Protein AF-A0A9D8UIG3-F1 (afdb_monomer_lite)

Sequence (72 aa):
MSDNYLPKRYREYLGLGAEIAATLAIPIALGYIVDLYLESSPWGLLSGAVVGIAFFFFSIFRIAKKLDNNKE

Structure (mmCIF, N/CA/C/O backbone):
data_AF-A0A9D8UIG3-F1
#
_entry.id   AF-A0A9D8UIG3-F1
#
loop_
_atom_site.group_PDB
_atom_site.id
_atom_site.type_symbol
_atom_site.label_atom_id
_atom_site.label_alt_id
_atom_site.label_comp_id
_atom_site.label_asym_id
_atom_site.label_entity_id
_atom_site.label_seq_id
_atom_site.pdbx_PDB_ins_code
_atom_site.Cartn_x
_atom_site.Cartn_y
_atom_site.Cartn_z
_atom_site.occupancy
_atom_site.B_iso_or_equiv
_atom_site.auth_seq_id
_atom_site.auth_comp_id
_atom_site.auth_asym_id
_atom_site.auth_atom_id
_atom_site.pdbx_PDB_model_num
ATOM 1 N N . MET A 1 1 ? 4.248 23.124 16.781 1.00 50.94 1 MET A N 1
ATOM 2 C CA . MET A 1 1 ? 3.073 23.789 17.383 1.00 50.94 1 MET A CA 1
ATOM 3 C C . MET A 1 1 ? 1.872 23.592 16.451 1.00 50.94 1 MET A C 1
ATOM 5 O O . MET A 1 1 ? 1.633 24.429 15.597 1.00 50.94 1 MET A O 1
ATOM 9 N N . SER A 1 2 ? 1.174 22.453 16.520 1.00 53.25 2 SER A N 1
ATOM 10 C CA . SER A 1 2 ? -0.054 22.200 15.724 1.00 53.25 2 SER A CA 1
ATOM 11 C C . SER A 1 2 ? -1.047 21.267 16.433 1.00 53.25 2 SER A C 1
ATOM 13 O O . SER A 1 2 ? -1.980 20.742 15.826 1.00 53.25 2 SER A O 1
ATOM 15 N N . ASP A 1 3 ? -0.852 21.050 17.730 1.00 64.31 3 ASP A N 1
ATOM 16 C CA . ASP A 1 3 ? -1.674 20.145 18.518 1.00 64.31 3 ASP A CA 1
ATOM 17 C C . ASP A 1 3 ? -2.846 20.958 19.080 1.00 64.31 3 ASP A C 1
ATOM 19 O O . ASP A 1 3 ? -2.618 21.716 20.016 1.00 64.31 3 ASP A O 1
ATOM 23 N N . ASN A 1 4 ? -4.029 20.924 18.430 1.00 63.84 4 ASN A N 1
ATOM 24 C CA . ASN A 1 4 ? -5.370 21.126 19.045 1.00 63.84 4 ASN A CA 1
ATOM 25 C C . ASN A 1 4 ? -6.557 21.462 18.106 1.00 63.84 4 ASN A C 1
ATOM 27 O O . ASN A 1 4 ? -7.607 21.853 18.605 1.00 63.84 4 ASN A O 1
ATOM 31 N N . TYR A 1 5 ? -6.495 21.259 16.784 1.00 66.12 5 TYR A N 1
ATOM 32 C CA . TYR A 1 5 ? -7.685 21.510 15.934 1.00 66.12 5 TYR A CA 1
ATOM 33 C C . TYR A 1 5 ? -8.586 20.285 15.688 1.00 66.12 5 TYR A C 1
ATOM 35 O O . TYR A 1 5 ? -9.729 20.448 15.272 1.00 66.12 5 TYR A O 1
ATOM 43 N N . LEU A 1 6 ? -8.119 19.061 15.972 1.00 68.62 6 LEU A N 1
ATOM 44 C CA . LEU A 1 6 ? -8.881 17.830 15.715 1.00 68.62 6 LEU A CA 1
ATOM 45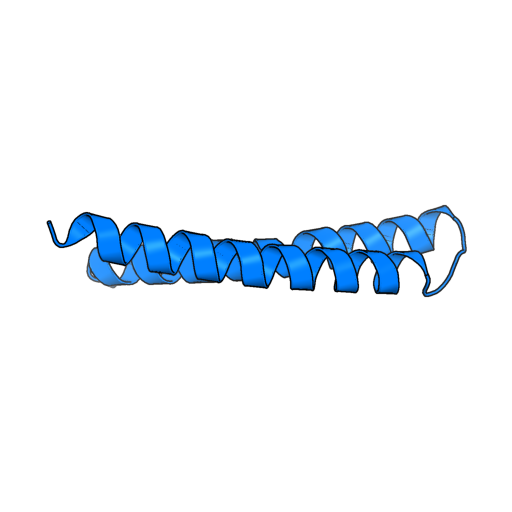 C C . LEU A 1 6 ? -9.233 17.092 17.019 1.00 68.62 6 LEU A C 1
ATOM 47 O O . LEU A 1 6 ? -8.312 16.689 17.750 1.00 68.62 6 LEU A O 1
ATOM 51 N N . PRO A 1 7 ? -10.535 16.861 17.296 1.00 75.50 7 PRO A N 1
ATOM 52 C CA . PRO A 1 7 ? -10.990 16.022 18.403 1.00 75.50 7 PRO A CA 1
ATOM 53 C C . PRO A 1 7 ? -10.295 14.653 18.372 1.00 75.50 7 PRO A C 1
ATOM 55 O O . PRO A 1 7 ? -10.091 14.101 17.292 1.00 75.50 7 PRO A O 1
ATOM 58 N N . LYS A 1 8 ? -9.950 14.072 19.532 1.00 76.75 8 LYS A N 1
ATOM 59 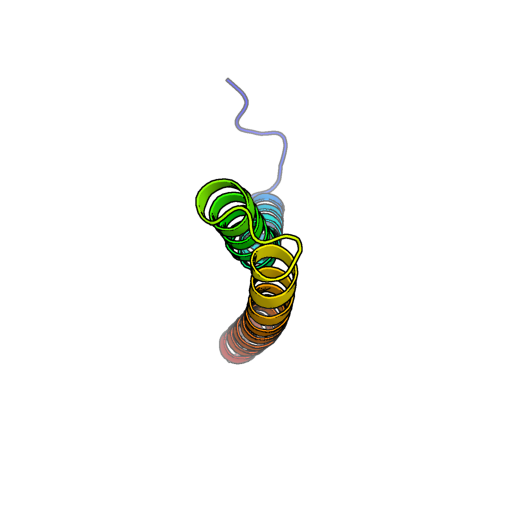C CA . LYS A 1 8 ? -9.199 12.794 19.618 1.00 76.75 8 LYS A CA 1
ATOM 60 C C . LYS A 1 8 ? -9.760 11.688 18.706 1.00 76.75 8 LYS A C 1
ATOM 62 O O . LYS A 1 8 ? -8.995 11.063 17.981 1.00 76.75 8 LYS A O 1
ATOM 67 N N . ARG A 1 9 ? -11.091 11.545 18.653 1.00 75.75 9 ARG A N 1
ATOM 68 C CA . ARG A 1 9 ? -11.812 10.601 17.774 1.00 75.75 9 ARG A CA 1
ATOM 69 C C . ARG A 1 9 ? -11.462 10.770 16.288 1.00 75.75 9 ARG A C 1
ATOM 71 O O . ARG A 1 9 ? -11.299 9.788 15.582 1.00 75.75 9 ARG A O 1
ATOM 78 N N . TYR A 1 10 ? -11.310 12.004 15.803 1.00 82.19 10 TYR A N 1
ATOM 79 C CA . TYR A 1 10 ? -10.980 12.272 14.397 1.00 82.19 10 TYR A CA 1
ATOM 80 C C . TYR A 1 10 ? -9.568 11.815 14.027 1.00 82.19 10 TYR A C 1
ATOM 82 O O . TYR A 1 10 ? -9.355 11.324 12.922 1.00 82.19 10 TYR A O 1
ATOM 90 N N . ARG A 1 11 ? -8.604 11.936 14.948 1.00 84.94 11 ARG A N 1
ATOM 91 C CA . ARG A 1 11 ? -7.229 11.471 14.708 1.00 84.94 11 ARG A CA 1
ATOM 92 C C . ARG A 1 11 ? -7.171 9.952 14.568 1.00 84.94 11 ARG A C 1
ATOM 94 O O . ARG A 1 11 ? -6.426 9.456 13.732 1.00 84.94 11 ARG A O 1
ATOM 101 N N . GLU A 1 12 ? -7.984 9.233 15.340 1.00 84.69 12 GLU A N 1
ATOM 102 C CA . GLU A 1 12 ? -8.109 7.775 15.233 1.00 84.69 12 GLU A CA 1
ATOM 103 C C . GLU A 1 12 ? -8.655 7.364 13.860 1.00 84.69 12 GLU A C 1
ATOM 105 O O . GLU A 1 12 ? -8.068 6.507 13.204 1.00 84.69 12 GLU A O 1
ATOM 110 N N . TYR A 1 13 ? -9.715 8.020 13.372 1.00 86.44 13 TYR A N 1
ATOM 111 C CA . TYR A 1 13 ? -10.256 7.741 12.035 1.00 86.44 13 TYR A CA 1
ATOM 112 C C . TYR A 1 13 ? -9.274 8.081 10.909 1.00 86.44 13 TYR A C 1
ATOM 114 O O . TYR A 1 13 ? -9.168 7.327 9.943 1.00 86.44 13 TYR A O 1
ATOM 122 N N . LEU A 1 14 ? -8.520 9.176 11.037 1.00 90.06 14 LEU A N 1
ATOM 123 C CA . LEU A 1 14 ? -7.465 9.523 10.082 1.00 90.06 14 LEU A CA 1
ATOM 124 C C . LEU A 1 14 ? -6.328 8.494 10.085 1.00 90.06 14 LEU A C 1
ATOM 126 O O . LEU A 1 14 ? -5.863 8.104 9.017 1.00 90.06 14 LEU A O 1
ATOM 130 N N . GLY A 1 15 ? -5.916 8.022 11.265 1.00 90.88 15 GLY A N 1
ATOM 131 C CA . GLY A 1 15 ? -4.919 6.959 11.399 1.00 90.88 15 GLY A CA 1
ATOM 132 C C . GLY A 1 15 ? -5.371 5.660 10.733 1.00 90.88 15 GLY A C 1
ATOM 133 O O . GLY A 1 15 ? -4.610 5.065 9.977 1.00 90.88 15 GLY A O 1
ATOM 134 N N . LEU A 1 16 ? -6.634 5.274 10.930 1.00 90.00 16 LEU A N 1
ATOM 135 C CA . LEU A 1 16 ? -7.225 4.108 10.268 1.00 90.00 16 LEU A CA 1
ATOM 136 C C . LEU A 1 16 ? -7.272 4.274 8.745 1.00 90.00 16 LEU A C 1
ATOM 138 O O . LEU A 1 16 ? -6.907 3.355 8.018 1.00 90.00 16 LEU A O 1
ATOM 142 N N . GLY A 1 17 ? -7.685 5.444 8.250 1.00 91.12 17 GLY A N 1
ATOM 143 C CA . GLY A 1 17 ? -7.688 5.734 6.815 1.00 91.12 17 GLY A CA 1
ATOM 144 C C . GLY A 1 17 ? -6.289 5.648 6.201 1.00 91.12 17 GLY A C 1
ATOM 145 O O . GLY A 1 17 ? -6.120 5.050 5.139 1.00 91.12 17 GLY A O 1
ATOM 146 N N . ALA A 1 18 ? -5.278 6.181 6.892 1.00 94.00 18 ALA A N 1
ATOM 147 C CA . ALA A 1 18 ? -3.883 6.092 6.470 1.00 94.00 18 ALA A CA 1
ATOM 148 C C . ALA A 1 18 ? -3.364 4.644 6.471 1.00 94.00 18 ALA A C 1
ATOM 150 O O . ALA A 1 18 ? -2.698 4.240 5.521 1.00 94.00 18 ALA A O 1
ATOM 151 N N . GLU A 1 19 ? -3.702 3.849 7.490 1.00 92.56 19 GLU A N 1
ATOM 152 C CA . GLU A 1 19 ? -3.337 2.428 7.569 1.00 92.56 19 GLU A CA 1
ATOM 153 C C . GLU A 1 19 ? -3.939 1.640 6.396 1.00 92.56 19 GLU A C 1
ATOM 155 O O . GLU A 1 19 ? -3.234 0.905 5.705 1.00 92.56 19 GLU A O 1
ATOM 160 N N . ILE A 1 20 ? -5.226 1.855 6.108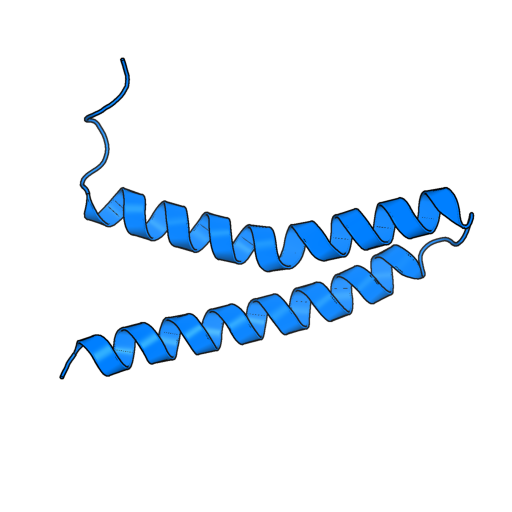 1.00 92.75 20 ILE A N 1
ATOM 161 C CA . ILE A 1 20 ? -5.916 1.221 4.982 1.00 92.75 20 ILE A CA 1
ATOM 162 C C . ILE A 1 20 ? -5.288 1.651 3.648 1.00 92.75 20 ILE A C 1
ATOM 164 O O . ILE A 1 20 ? -4.992 0.795 2.814 1.00 92.75 20 ILE A O 1
ATOM 168 N N . ALA A 1 21 ? -5.030 2.945 3.441 1.00 94.88 21 ALA A N 1
ATOM 169 C CA . ALA A 1 21 ? -4.391 3.431 2.219 1.00 94.88 21 ALA A CA 1
ATOM 170 C C . ALA A 1 21 ? -2.992 2.820 2.024 1.00 94.88 21 ALA A C 1
ATOM 172 O O . ALA A 1 21 ? -2.650 2.388 0.922 1.00 94.88 21 ALA A O 1
ATOM 173 N N . ALA A 1 22 ? -2.208 2.715 3.101 1.00 96.00 22 ALA A N 1
ATOM 174 C CA . ALA A 1 22 ? -0.884 2.104 3.080 1.00 96.00 22 ALA A CA 1
ATOM 175 C C . ALA A 1 22 ? -0.932 0.619 2.683 1.00 96.00 22 ALA A C 1
ATOM 177 O O . ALA A 1 22 ? -0.069 0.169 1.929 1.00 96.00 22 ALA A O 1
ATOM 178 N N . THR A 1 23 ? -1.957 -0.129 3.114 1.00 95.19 23 THR A N 1
ATOM 179 C CA . THR A 1 23 ? -2.102 -1.557 2.757 1.00 95.19 23 THR A CA 1
ATOM 180 C C . THR A 1 23 ? -2.241 -1.806 1.257 1.00 95.19 23 THR A C 1
ATOM 182 O O . THR A 1 23 ? -1.872 -2.880 0.787 1.00 95.19 23 THR A O 1
ATOM 185 N N . LEU A 1 24 ? -2.708 -0.808 0.503 1.00 95.81 24 LEU A N 1
ATOM 186 C CA . LEU A 1 24 ? -2.831 -0.868 -0.950 1.00 95.81 24 LEU A CA 1
ATOM 187 C C . LEU A 1 24 ? -1.638 -0.204 -1.653 1.00 95.81 24 LEU A C 1
ATOM 189 O O . LEU A 1 24 ? -1.065 -0.776 -2.577 1.00 95.81 24 LEU A O 1
ATOM 193 N N . ALA A 1 25 ? -1.227 0.981 -1.194 1.00 97.25 25 ALA A N 1
ATOM 194 C CA . ALA A 1 25 ? -0.171 1.768 -1.826 1.00 97.25 25 ALA A CA 1
ATOM 195 C C . ALA A 1 25 ? 1.212 1.103 -1.745 1.00 97.25 25 ALA A C 1
ATOM 197 O O . ALA A 1 25 ? 1.960 1.137 -2.720 1.00 97.25 25 ALA A O 1
ATOM 198 N N . ILE A 1 26 ? 1.551 0.481 -0.609 1.00 97.62 26 ILE A N 1
ATOM 199 C CA . ILE A 1 26 ? 2.861 -0.153 -0.401 1.00 97.62 26 ILE A CA 1
ATOM 200 C C . ILE A 1 26 ? 3.114 -1.289 -1.406 1.00 97.62 26 ILE A C 1
ATOM 202 O O . ILE A 1 26 ? 4.116 -1.219 -2.115 1.00 97.62 26 ILE A O 1
ATOM 206 N N . PRO A 1 27 ? 2.257 -2.321 -1.528 1.00 97.50 27 PRO A N 1
ATOM 207 C CA . PRO A 1 27 ? 2.515 -3.418 -2.460 1.00 97.50 27 PRO A CA 1
ATOM 208 C C . PRO A 1 27 ? 2.486 -2.982 -3.931 1.00 97.50 27 PRO A C 1
ATOM 210 O O . PRO A 1 27 ? 3.264 -3.511 -4.719 1.00 97.50 27 PRO A O 1
ATOM 213 N N . ILE A 1 28 ? 1.683 -1.977 -4.302 1.00 97.56 28 ILE A N 1
ATOM 214 C CA . ILE A 1 28 ? 1.721 -1.387 -5.653 1.00 97.56 28 ILE A CA 1
ATOM 215 C C . ILE A 1 28 ? 3.066 -0.697 -5.907 1.00 97.56 28 ILE A C 1
ATOM 217 O O . ILE A 1 28 ? 3.694 -0.937 -6.937 1.00 97.56 28 ILE A O 1
ATOM 221 N N . ALA A 1 29 ? 3.531 0.131 -4.968 1.00 97.62 29 ALA A N 1
ATOM 222 C CA . ALA A 1 29 ? 4.814 0.820 -5.087 1.00 97.62 29 ALA A CA 1
ATOM 223 C C . ALA A 1 29 ? 5.987 -0.171 -5.146 1.00 97.62 29 ALA A C 1
ATOM 225 O O . ALA A 1 29 ? 6.893 -0.002 -5.958 1.00 97.62 29 ALA A O 1
ATOM 226 N N . LEU A 1 30 ? 5.948 -1.234 -4.338 1.00 97.62 30 LEU A N 1
ATOM 227 C CA . LEU A 1 30 ? 6.931 -2.315 -4.399 1.00 97.62 30 LEU A CA 1
ATOM 228 C C . LEU A 1 30 ? 6.890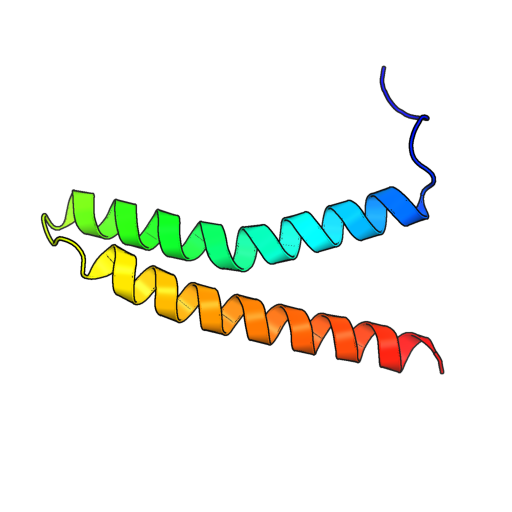 -3.036 -5.748 1.00 97.62 30 LEU A C 1
ATOM 230 O O . LEU A 1 30 ? 7.940 -3.251 -6.342 1.00 97.62 30 LEU A O 1
ATOM 234 N N . GLY A 1 31 ? 5.699 -3.352 -6.259 1.00 96.81 31 GLY A N 1
ATOM 235 C CA . GLY A 1 31 ? 5.526 -3.957 -7.577 1.00 96.81 31 GLY A CA 1
ATOM 236 C C . GLY A 1 31 ? 6.114 -3.105 -8.702 1.00 96.81 31 GLY A C 1
ATOM 237 O O . GLY A 1 31 ? 6.809 -3.623 -9.572 1.00 96.81 31 GLY A O 1
ATOM 238 N N . TYR A 1 32 ? 5.914 -1.789 -8.637 1.00 96.75 32 TYR A N 1
ATOM 239 C CA . TYR A 1 32 ? 6.518 -0.844 -9.574 1.00 96.75 32 TYR A CA 1
ATOM 240 C C . TYR A 1 32 ? 8.051 -0.822 -9.490 1.00 96.75 32 TYR A C 1
ATOM 242 O O . TYR A 1 32 ? 8.729 -0.831 -10.512 1.00 96.75 32 TYR A O 1
ATOM 250 N N . ILE A 1 33 ? 8.615 -0.822 -8.278 1.00 96.62 33 ILE A N 1
ATOM 251 C CA . ILE A 1 33 ? 10.073 -0.865 -8.083 1.00 96.62 33 ILE A CA 1
ATOM 252 C C . ILE A 1 33 ? 10.656 -2.181 -8.617 1.00 96.62 33 ILE A C 1
ATOM 254 O O . ILE A 1 33 ? 11.721 -2.172 -9.229 1.00 96.62 33 ILE A O 1
ATOM 258 N N . VAL A 1 34 ? 9.959 -3.303 -8.414 1.00 96.44 34 VAL A N 1
ATOM 259 C CA . VAL A 1 34 ? 10.346 -4.609 -8.968 1.00 96.44 34 VAL A CA 1
ATOM 260 C C . VAL A 1 34 ? 10.362 -4.565 -10.493 1.00 96.44 34 VAL A C 1
ATOM 262 O O . VAL A 1 34 ? 11.332 -5.021 -11.093 1.00 96.44 34 VAL A O 1
ATOM 265 N N . ASP A 1 35 ? 9.341 -3.966 -11.106 1.00 96.00 35 ASP A N 1
ATOM 266 C CA . ASP A 1 35 ? 9.280 -3.778 -12.556 1.00 96.00 35 ASP A CA 1
ATOM 267 C C . ASP A 1 35 ? 10.455 -2.938 -13.085 1.00 96.00 35 ASP A C 1
ATOM 269 O O . ASP A 1 35 ? 11.094 -3.308 -14.069 1.00 96.00 35 ASP A O 1
ATOM 273 N N . LEU A 1 36 ? 10.823 -1.857 -12.387 1.00 95.06 36 LEU A N 1
ATOM 274 C CA . LEU A 1 36 ? 11.999 -1.053 -12.742 1.00 95.06 36 LEU A CA 1
ATOM 275 C C . LEU A 1 36 ? 13.316 -1.833 -12.632 1.00 95.06 36 LEU A C 1
ATOM 277 O O . LEU A 1 36 ? 14.228 -1.594 -13.418 1.00 95.06 36 LEU A O 1
ATOM 281 N N . TYR A 1 37 ? 13.437 -2.730 -11.652 1.00 94.94 37 TYR A N 1
ATOM 282 C CA . TYR A 1 37 ? 14.675 -3.473 -11.408 1.00 94.94 37 TYR A CA 1
ATOM 283 C C . TYR A 1 37 ? 14.854 -4.669 -12.349 1.00 94.94 37 TYR A C 1
ATOM 285 O O . TYR A 1 37 ? 15.974 -4.986 -12.738 1.00 94.94 37 TYR A O 1
ATOM 293 N N . LEU A 1 38 ? 13.760 -5.346 -12.700 1.00 94.31 38 LEU A N 1
ATOM 294 C CA . LEU A 1 38 ? 13.779 -6.527 -13.567 1.00 94.31 38 LEU A CA 1
ATOM 295 C C . LEU A 1 38 ? 13.577 -6.190 -15.048 1.00 94.31 38 LEU A C 1
ATOM 297 O O . LEU A 1 38 ? 13.525 -7.106 -15.866 1.00 94.31 38 LEU A O 1
ATOM 301 N N . GLU A 1 39 ? 13.400 -4.906 -15.381 1.00 90.81 39 GLU A N 1
ATOM 302 C CA . GLU A 1 39 ? 12.961 -4.431 -16.703 1.00 90.81 39 GLU A CA 1
ATOM 303 C C . GLU A 1 39 ? 11.676 -5.134 -17.191 1.00 90.81 39 GLU A C 1
ATOM 305 O O . GLU A 1 39 ? 11.332 -5.122 -18.375 1.00 90.81 39 GLU A O 1
ATOM 310 N N . SER A 1 40 ? 10.932 -5.746 -16.264 1.00 81.94 40 SER A N 1
ATOM 311 C CA . SER A 1 40 ? 9.616 -6.301 -16.513 1.00 81.94 40 SER A CA 1
ATOM 312 C C . SER A 1 40 ? 8.622 -5.158 -16.428 1.00 81.94 40 SER A C 1
ATOM 314 O O . SER A 1 40 ? 8.664 -4.358 -15.510 1.00 81.94 40 SER A O 1
ATOM 316 N N . SER A 1 41 ? 7.714 -5.034 -17.384 1.00 85.19 41 SER A N 1
ATOM 317 C CA . SER A 1 41 ? 6.611 -4.083 -17.268 1.00 85.19 41 SER A CA 1
ATOM 318 C C . SER A 1 41 ? 5.386 -4.674 -17.956 1.00 85.19 41 SER A C 1
ATOM 320 O O . SER A 1 41 ? 5.530 -5.167 -19.080 1.00 85.19 41 SER A O 1
ATOM 322 N N . PRO A 1 42 ? 4.191 -4.681 -17.328 1.00 91.00 42 PRO A N 1
ATOM 323 C CA . PRO A 1 42 ? 3.831 -4.172 -15.993 1.00 91.00 42 PRO A CA 1
ATOM 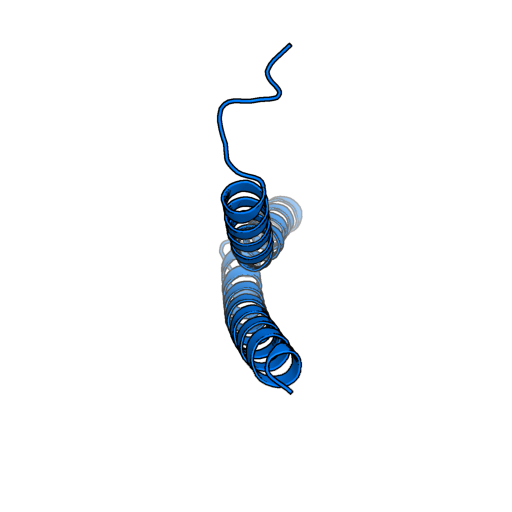324 C C . PRO A 1 42 ? 3.521 -5.298 -14.972 1.00 91.00 42 PRO A C 1
ATOM 326 O O . PRO A 1 42 ? 2.532 -5.231 -14.235 1.00 91.00 42 PRO A O 1
ATOM 329 N N . TRP A 1 43 ? 4.275 -6.402 -14.983 1.00 95.31 43 TRP A N 1
ATOM 330 C CA . TRP A 1 43 ? 3.927 -7.622 -14.234 1.00 95.31 43 TRP A CA 1
ATOM 331 C C . TRP A 1 43 ? 4.071 -7.477 -12.711 1.00 95.31 43 TRP A C 1
ATOM 333 O O . TRP A 1 43 ? 3.209 -7.933 -11.952 1.00 95.31 43 TRP A O 1
ATOM 343 N N . GLY A 1 44 ? 5.134 -6.825 -12.251 1.00 95.81 44 GLY A N 1
ATOM 344 C CA . GLY A 1 44 ? 5.373 -6.481 -10.855 1.00 95.81 44 GLY A CA 1
ATOM 345 C C . GLY A 1 44 ? 4.291 -5.546 -10.324 1.00 95.81 44 GLY A C 1
ATOM 346 O O . GLY A 1 44 ? 3.691 -5.830 -9.290 1.00 95.81 44 GLY A O 1
ATOM 347 N N . LEU A 1 45 ? 3.951 -4.491 -11.066 1.00 96.94 45 LEU A N 1
ATOM 348 C CA . LEU A 1 45 ? 2.869 -3.570 -10.722 1.00 96.94 45 LEU A CA 1
ATOM 349 C C . LEU A 1 45 ? 1.517 -4.296 -10.618 1.00 96.94 45 LEU A C 1
ATOM 351 O O . LEU A 1 45 ? 0.794 -4.101 -9.642 1.00 96.94 45 LE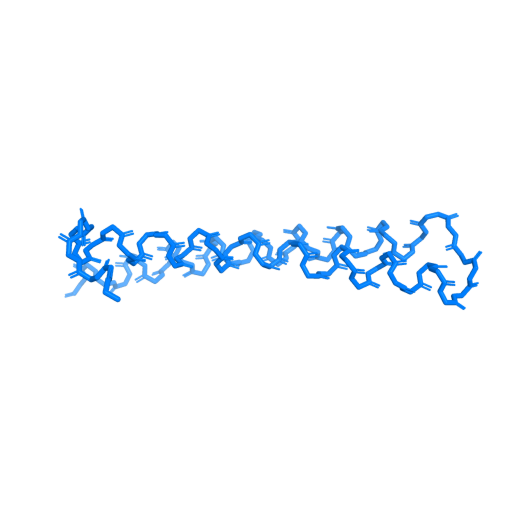U A O 1
ATOM 355 N N . LEU A 1 46 ? 1.180 -5.151 -11.593 1.00 97.50 46 LEU A N 1
ATOM 356 C CA . LEU A 1 46 ? -0.072 -5.919 -11.602 1.00 97.50 46 LEU A CA 1
ATOM 357 C C . LEU A 1 46 ? -0.164 -6.880 -10.414 1.00 97.50 46 LEU A C 1
ATOM 359 O O . LEU A 1 46 ? -1.182 -6.913 -9.722 1.00 97.50 46 LEU A O 1
ATOM 363 N N . SER A 1 47 ? 0.897 -7.645 -10.153 1.00 96.88 47 SER A N 1
ATOM 364 C CA . SER A 1 47 ? 0.934 -8.561 -9.009 1.00 96.88 47 SER A CA 1
ATOM 365 C C . SER A 1 47 ? 0.858 -7.803 -7.679 1.00 96.88 47 SER A C 1
ATOM 367 O O . SER A 1 47 ? 0.070 -8.176 -6.807 1.00 96.88 47 SER A O 1
ATOM 369 N N . GLY A 1 48 ? 1.576 -6.683 -7.558 1.00 97.06 48 GLY A N 1
ATOM 370 C CA . GLY A 1 48 ? 1.497 -5.773 -6.418 1.00 97.06 48 GLY A CA 1
ATOM 371 C C . GLY A 1 48 ? 0.090 -5.213 -6.203 1.00 97.06 48 GLY A C 1
ATOM 372 O O . GLY A 1 48 ? -0.389 -5.174 -5.071 1.00 97.06 48 GLY A O 1
ATOM 373 N N . ALA A 1 49 ? -0.620 -4.854 -7.274 1.00 97.69 49 ALA A N 1
ATOM 374 C CA . ALA A 1 49 ? -2.006 -4.400 -7.199 1.00 97.69 49 ALA A CA 1
ATOM 375 C C . ALA A 1 49 ? -2.956 -5.500 -6.708 1.00 97.69 49 ALA A C 1
ATOM 377 O O . ALA A 1 49 ? -3.769 -5.245 -5.821 1.00 97.69 49 ALA A O 1
ATOM 378 N N . VAL A 1 50 ? -2.831 -6.730 -7.214 1.00 98.00 50 VAL A N 1
ATOM 379 C CA . VAL A 1 50 ? -3.653 -7.866 -6.758 1.00 98.00 50 VAL A CA 1
ATOM 380 C C . VAL A 1 50 ? -3.421 -8.151 -5.271 1.00 98.00 50 VAL A C 1
ATOM 382 O O . VAL A 1 50 ? -4.383 -8.288 -4.512 1.00 98.00 50 VAL A O 1
ATOM 385 N N . VAL A 1 51 ? -2.159 -8.176 -4.830 1.00 97.69 51 VAL A N 1
ATOM 386 C CA . VAL A 1 51 ? -1.807 -8.353 -3.412 1.00 97.69 51 VAL A CA 1
ATOM 387 C C . VAL A 1 51 ? -2.340 -7.195 -2.564 1.00 97.69 51 VAL A C 1
ATOM 389 O O . VAL A 1 51 ? -2.933 -7.427 -1.511 1.00 97.69 51 VAL A O 1
ATOM 392 N N . GLY A 1 52 ? -2.196 -5.955 -3.037 1.00 97.19 52 GLY A N 1
ATOM 393 C CA . GLY A 1 52 ? -2.702 -4.763 -2.357 1.00 97.19 52 GLY A CA 1
ATOM 394 C C . GLY A 1 52 ? -4.216 -4.771 -2.183 1.00 97.19 52 GLY A C 1
ATOM 395 O O . GLY A 1 52 ? -4.711 -4.446 -1.107 1.00 97.19 52 GLY A O 1
ATOM 396 N N . ILE A 1 53 ? -4.961 -5.214 -3.195 1.00 97.25 53 ILE A N 1
ATOM 397 C CA . ILE A 1 53 ? -6.416 -5.376 -3.110 1.00 97.25 53 ILE A CA 1
ATOM 398 C C . ILE A 1 53 ? -6.778 -6.436 -2.062 1.00 97.25 53 ILE A C 1
ATOM 400 O O . ILE A 1 53 ? -7.645 -6.195 -1.220 1.00 97.25 53 ILE A O 1
ATOM 404 N N . ALA A 1 54 ? -6.097 -7.586 -2.061 1.00 97.25 54 ALA A N 1
ATOM 405 C CA . ALA A 1 54 ? -6.337 -8.631 -1.067 1.00 97.25 54 ALA A CA 1
ATOM 406 C C . ALA A 1 54 ? -6.081 -8.128 0.368 1.00 97.25 54 ALA A C 1
ATOM 408 O O . ALA A 1 54 ? -6.902 -8.346 1.262 1.00 97.25 54 ALA A O 1
ATOM 409 N N . PHE A 1 55 ? -4.982 -7.399 0.585 1.00 96.12 55 PHE A N 1
ATOM 410 C CA . PHE A 1 55 ? -4.648 -6.807 1.884 1.00 96.12 55 PHE A CA 1
ATOM 411 C C . PHE A 1 55 ? -5.611 -5.704 2.306 1.00 96.12 55 PHE A C 1
ATOM 413 O O . PHE A 1 55 ? -5.974 -5.632 3.480 1.00 96.12 55 PHE A O 1
ATOM 420 N N . PHE A 1 56 ? -6.067 -4.881 1.367 1.00 95.06 56 PHE A N 1
ATOM 421 C CA . PHE A 1 56 ? -7.070 -3.856 1.622 1.00 95.06 56 PHE A CA 1
ATOM 422 C C . PHE A 1 56 ? -8.372 -4.474 2.141 1.00 95.06 56 PHE A C 1
ATOM 424 O O . PHE A 1 56 ? -8.860 -4.088 3.207 1.00 95.06 56 PHE A O 1
ATOM 431 N N . PHE A 1 57 ? -8.900 -5.491 1.451 1.00 95.31 57 PHE A N 1
ATOM 432 C CA . PHE A 1 57 ? -10.104 -6.189 1.903 1.00 95.31 57 PHE A CA 1
ATOM 433 C C . PHE A 1 57 ? -9.888 -6.873 3.254 1.00 95.31 57 PHE A C 1
ATOM 435 O O . PHE A 1 57 ? -10.713 -6.714 4.154 1.00 95.31 57 PHE A O 1
ATOM 442 N N . PHE A 1 58 ? -8.762 -7.568 3.442 1.00 95.12 58 PHE A N 1
ATOM 443 C CA . PHE A 1 58 ? -8.429 -8.189 4.725 1.00 95.12 58 PHE A CA 1
ATOM 444 C C . PHE A 1 58 ? -8.389 -7.164 5.871 1.00 95.12 58 PHE A C 1
ATOM 446 O O . PHE A 1 58 ? -8.960 -7.403 6.937 1.00 95.12 58 PHE A O 1
ATOM 453 N N . SER A 1 59 ? -7.783 -5.997 5.644 1.00 93.06 59 SER A N 1
ATOM 454 C CA . SER A 1 59 ? -7.741 -4.896 6.609 1.00 93.06 59 SER A CA 1
ATOM 455 C C . SER A 1 59 ? -9.130 -4.369 6.945 1.00 93.06 59 SER A C 1
ATOM 457 O O . SER A 1 59 ? -9.429 -4.194 8.126 1.00 93.06 59 SER A O 1
ATOM 459 N N . ILE A 1 60 ? -9.999 -4.178 5.948 1.00 92.81 60 ILE A N 1
ATOM 460 C CA . ILE A 1 60 ? -11.387 -3.761 6.178 1.00 92.81 60 ILE A CA 1
ATOM 461 C C . ILE A 1 60 ? -12.125 -4.783 7.043 1.00 92.81 60 ILE A C 1
ATOM 463 O O . ILE A 1 60 ? -12.704 -4.403 8.060 1.00 92.81 60 ILE A O 1
ATOM 467 N N . PHE A 1 61 ? -12.073 -6.073 6.698 1.00 94.19 61 PHE A N 1
ATOM 468 C CA . PHE A 1 61 ? -12.749 -7.114 7.479 1.00 94.19 61 PHE A CA 1
ATOM 469 C C . PHE A 1 61 ? -12.202 -7.207 8.907 1.00 94.19 61 PHE A C 1
ATOM 471 O O . PHE A 1 61 ? -12.971 -7.326 9.864 1.00 94.19 61 PHE A O 1
ATOM 478 N N . ARG A 1 62 ? -10.880 -7.089 9.075 1.00 91.56 62 ARG A N 1
ATOM 479 C CA . ARG A 1 62 ? -10.226 -7.055 10.388 1.00 91.56 62 ARG A CA 1
ATOM 480 C C . ARG A 1 62 ? -10.713 -5.874 11.227 1.00 91.56 62 ARG A C 1
ATOM 482 O O . ARG A 1 62 ? -11.025 -6.054 12.403 1.00 91.56 62 ARG A O 1
ATOM 489 N N . ILE A 1 63 ? -10.776 -4.678 10.641 1.00 90.69 63 ILE A N 1
ATOM 490 C CA . ILE A 1 63 ? -11.223 -3.459 11.329 1.00 90.69 63 ILE A CA 1
ATOM 491 C C . ILE A 1 63 ? -12.706 -3.567 11.685 1.00 90.69 63 ILE A C 1
ATOM 493 O O . ILE A 1 63 ? -13.063 -3.303 12.830 1.00 90.69 63 ILE A O 1
ATOM 497 N N . ALA A 1 64 ? -13.551 -4.021 10.758 1.00 90.56 64 ALA A N 1
ATOM 498 C CA . ALA A 1 64 ? -14.975 -4.228 11.004 1.00 90.56 64 ALA A CA 1
ATOM 499 C C . ALA A 1 64 ? -15.210 -5.181 12.187 1.00 90.56 64 ALA A C 1
ATOM 501 O O . ALA A 1 64 ? -15.933 -4.836 13.118 1.00 90.56 64 ALA A O 1
ATOM 502 N N . LYS A 1 65 ? -14.516 -6.328 12.215 1.00 91.56 65 LYS A N 1
ATOM 503 C CA . LYS A 1 65 ? -14.611 -7.297 13.317 1.00 91.56 65 LYS A CA 1
ATOM 504 C C . LYS A 1 65 ? -14.089 -6.741 14.646 1.00 91.56 65 LYS A C 1
ATOM 506 O O . LYS A 1 65 ? -14.663 -7.004 15.696 1.00 91.56 65 LYS A O 1
ATOM 511 N N . LYS A 1 66 ? -13.011 -5.950 14.617 1.00 87.88 66 LYS A N 1
ATOM 512 C CA . LYS A 1 66 ? -12.472 -5.291 15.818 1.00 87.88 66 LYS A CA 1
ATOM 513 C C . LYS A 1 66 ? -13.460 -4.282 16.406 1.00 87.88 66 LYS A C 1
ATOM 515 O O . LYS A 1 66 ? -13.525 -4.150 17.621 1.00 87.88 66 LYS A O 1
ATOM 520 N N . LEU A 1 67 ? -14.195 -3.561 15.559 1.00 85.75 67 LEU A N 1
ATOM 521 C CA . LEU A 1 67 ? -15.223 -2.613 15.995 1.00 85.75 67 LEU A CA 1
ATOM 522 C C . LEU A 1 67 ? -16.462 -3.317 16.559 1.00 85.75 67 LEU A C 1
ATOM 524 O O . LEU A 1 67 ? -17.107 -2.759 17.440 1.00 85.75 67 LEU A O 1
ATOM 528 N N . ASP A 1 68 ? -16.777 -4.512 16.061 1.00 87.19 68 ASP A N 1
ATOM 529 C CA . ASP A 1 68 ? -17.892 -5.330 16.541 1.00 87.19 68 ASP A CA 1
ATOM 530 C C . ASP A 1 68 ? -17.614 -5.905 17.939 1.00 87.19 68 ASP A C 1
ATOM 532 O O . ASP A 1 68 ? -18.373 -5.656 18.869 1.00 87.19 68 ASP A O 1
ATOM 536 N N . ASN A 1 69 ? -16.445 -6.527 18.138 1.00 80.50 69 ASN A N 1
ATOM 537 C CA . ASN A 1 69 ? -16.027 -7.073 19.439 1.00 80.50 69 ASN A CA 1
ATOM 538 C C . ASN A 1 69 ? -15.873 -6.024 20.556 1.00 80.50 69 ASN A C 1
ATOM 540 O O . ASN A 1 69 ? -15.817 -6.388 21.721 1.00 80.50 69 ASN A O 1
ATOM 544 N N . ASN A 1 70 ? -15.729 -4.738 20.225 1.00 69.75 70 ASN A N 1
ATOM 545 C CA . ASN A 1 70 ? -15.546 -3.662 21.210 1.00 69.75 70 ASN A CA 1
ATOM 546 C C . ASN A 1 70 ? -16.888 -3.071 21.694 1.00 69.75 70 ASN A C 1
ATOM 548 O O . ASN A 1 70 ? -16.898 -2.035 22.358 1.00 69.75 70 ASN A O 1
ATOM 552 N N . LYS A 1 71 ? -18.017 -3.662 21.272 1.00 58.88 71 LYS A N 1
ATOM 553 C CA . LYS A 1 71 ? -19.375 -3.308 21.712 1.00 58.88 71 LYS A CA 1
ATOM 554 C C . LYS A 1 71 ? -19.931 -4.244 22.797 1.00 58.88 71 LYS A C 1
ATOM 556 O O . LYS A 1 71 ? -21.009 -3.940 23.305 1.00 58.88 71 LYS A O 1
ATOM 561 N N . GLU A 1 72 ? -19.229 -5.328 23.132 1.00 46.72 72 GLU A N 1
ATOM 562 C CA . GLU A 1 72 ? -19.488 -6.181 24.309 1.00 46.72 72 GLU A CA 1
ATOM 563 C C . GLU A 1 72 ? -18.652 -5.720 25.510 1.00 46.72 72 GLU A C 1
ATOM 565 O O . GLU A 1 72 ? -19.191 -5.748 26.639 1.00 46.72 72 GLU A O 1
#

Radius of gyration: 16.63 Å; chains: 1; bounding box: 34×32×42 Å

pLDDT: mean 88.4, std 12.23, range [46.72, 98.0]

Foldseek 3Di:
DPPDPDDPVVVVVVVLVVVLVCLQVVLLVQLVVVCVVVVNPPRSNVVSNVRSVVSSVVSVVVVVVVVVVVVD

Secondary structure (DSSP, 8-state):
--TTSS-HHHHHHHHHHHHHHHHHHHHHHHHHHHHHHHT--SHHHHHHHHHHHHHHHHHHHHHHHHHHHTT-